Protein AF-A0A935MDI1-F1 (afdb_monomer_lite)

Secondary structure (DSSP, 8-state):
-------EE-TTT--EE-TT-SB-TTT--BSSS--------S---TTSHHHHHHHHHHHHHHT-SHHHHHHHHHHHHHHHHH-TT-HHHHHHHHHHHHHTT-HHHHHHHHHHHHHH-TT-HHHHHHHHHHHHHHHHHTS---

pLDDT: mean 82.69, std 17.21, range [39.62, 98.44]

Structure (mmCIF, N/CA/C/O backbone):
data_AF-A0A935MDI1-F1
#
_entry.id   AF-A0A935MDI1-F1
#
loop_
_atom_site.group_PDB
_atom_site.id
_atom_site.type_symbol
_atom_site.label_atom_id
_atom_site.label_alt_id
_atom_site.label_comp_id
_atom_site.label_asym_id
_atom_site.label_entity_id
_atom_site.label_seq_id
_atom_site.pdbx_PDB_ins_code
_atom_site.Cartn_x
_atom_site.Cartn_y
_atom_site.Cartn_z
_atom_site.occupancy
_atom_site.B_iso_or_equiv
_atom_site.auth_seq_id
_atom_site.auth_comp_id
_atom_site.auth_asym_id
_atom_site.auth_atom_id
_atom_site.pdbx_PDB_model_num
ATOM 1 N N . MET A 1 1 ? 19.554 -8.453 -48.935 1.00 39.97 1 MET A N 1
ATOM 2 C CA . MET A 1 1 ? 19.746 -9.197 -47.678 1.00 39.97 1 MET A CA 1
ATOM 3 C C . MET A 1 1 ? 19.355 -8.233 -46.569 1.00 39.97 1 MET A C 1
ATOM 5 O O . MET A 1 1 ? 20.182 -7.445 -46.137 1.00 39.97 1 MET A O 1
ATOM 9 N N . LEU A 1 2 ? 18.058 -8.138 -46.280 1.00 44.81 2 LEU A N 1
ATOM 10 C CA . LEU A 1 2 ? 17.507 -7.200 -45.300 1.00 44.81 2 LEU A CA 1
ATOM 11 C C . LEU A 1 2 ? 16.704 -8.025 -44.298 1.00 44.81 2 LEU A C 1
ATOM 13 O O . LEU A 1 2 ? 15.481 -7.995 -44.311 1.00 44.81 2 LEU A O 1
ATOM 17 N N . ASP A 1 3 ? 17.395 -8.780 -43.451 1.00 43.84 3 ASP A N 1
ATOM 18 C CA . ASP A 1 3 ? 16.748 -9.525 -42.367 1.00 43.84 3 ASP A CA 1
ATOM 19 C C . ASP A 1 3 ? 16.633 -8.604 -41.145 1.00 43.84 3 ASP A C 1
ATOM 21 O O . ASP A 1 3 ? 17.174 -8.853 -40.072 1.00 43.84 3 ASP A O 1
ATOM 25 N N . GLY A 1 4 ? 15.971 -7.465 -41.348 1.00 47.69 4 GLY A N 1
ATOM 26 C CA . GLY A 1 4 ? 15.576 -6.541 -40.294 1.00 47.69 4 GLY A CA 1
ATOM 27 C C . GLY A 1 4 ? 14.240 -6.975 -39.709 1.00 47.69 4 GLY A C 1
ATOM 28 O O . GLY A 1 4 ? 13.250 -6.273 -39.874 1.00 47.69 4 GLY A O 1
ATOM 29 N N . PHE A 1 5 ? 14.193 -8.152 -39.080 1.00 53.50 5 PHE A N 1
ATOM 30 C CA . PHE A 1 5 ? 13.033 -8.557 -38.289 1.00 53.50 5 PHE A CA 1
ATOM 31 C C . PHE A 1 5 ? 12.958 -7.641 -37.064 1.00 53.50 5 PHE A C 1
ATOM 33 O O . PHE A 1 5 ? 13.749 -7.779 -36.127 1.00 53.50 5 PHE A O 1
ATOM 40 N N . PHE A 1 6 ? 12.025 -6.693 -37.076 1.00 51.72 6 PHE A N 1
ATOM 41 C CA . PHE A 1 6 ? 11.620 -5.959 -35.885 1.00 51.72 6 PHE A CA 1
ATOM 42 C C . PHE A 1 6 ? 10.996 -6.970 -34.915 1.00 51.72 6 PHE A C 1
ATOM 44 O O . PHE A 1 6 ? 9.827 -7.317 -34.997 1.00 51.72 6 PHE A O 1
ATOM 51 N N . SER A 1 7 ? 11.815 -7.551 -34.040 1.00 61.03 7 SER A N 1
ATOM 52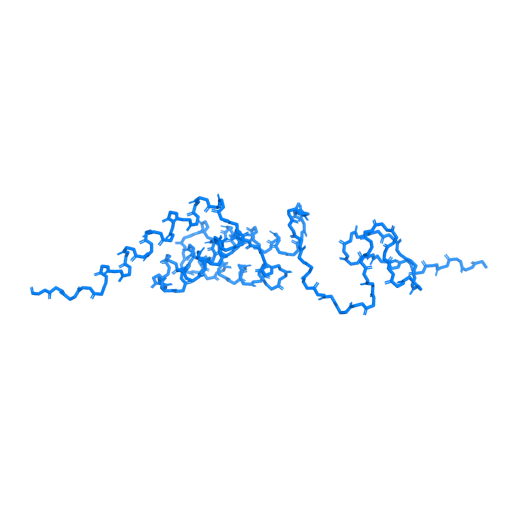 C CA . SER A 1 7 ? 11.315 -8.431 -32.988 1.00 61.03 7 SER A CA 1
ATOM 53 C C . SER A 1 7 ? 10.743 -7.552 -31.886 1.00 61.03 7 SER A C 1
ATOM 55 O O . SER A 1 7 ? 11.490 -6.947 -31.111 1.00 61.03 7 SER A O 1
ATOM 57 N N . LEU A 1 8 ? 9.415 -7.479 -31.831 1.00 71.25 8 LEU A N 1
ATOM 58 C CA . LEU A 1 8 ? 8.710 -6.994 -30.655 1.00 71.25 8 LEU A CA 1
ATOM 59 C C . LEU A 1 8 ? 9.018 -7.927 -29.475 1.00 71.25 8 LEU A C 1
ATOM 61 O O . LEU A 1 8 ? 9.397 -9.091 -29.645 1.00 71.25 8 LEU A O 1
ATOM 65 N N . ARG A 1 9 ? 8.901 -7.402 -28.257 1.00 80.06 9 ARG A N 1
ATOM 66 C CA . ARG A 1 9 ? 8.994 -8.207 -27.038 1.00 80.06 9 ARG A CA 1
ATOM 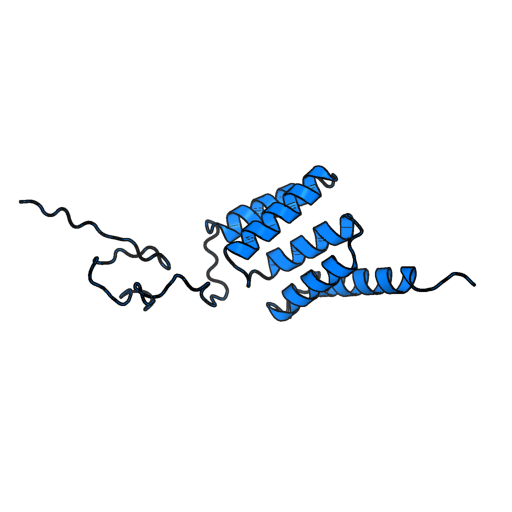67 C C . ARG A 1 9 ? 7.614 -8.341 -26.437 1.00 80.06 9 ARG A C 1
ATOM 69 O O . ARG A 1 9 ? 6.876 -7.362 -26.381 1.00 80.06 9 ARG A O 1
ATOM 76 N N . CYS A 1 10 ? 7.308 -9.541 -25.964 1.00 77.56 10 CYS A N 1
ATOM 77 C CA . CYS A 1 10 ? 6.107 -9.803 -25.199 1.00 77.56 10 CYS A CA 1
ATOM 78 C C . CYS A 1 10 ? 6.060 -8.835 -23.999 1.00 77.56 10 CYS A C 1
ATOM 80 O O . CYS A 1 10 ? 7.013 -8.831 -23.211 1.00 77.56 10 CYS A O 1
ATOM 82 N N . PRO A 1 11 ? 4.996 -8.023 -23.842 1.00 69.81 11 PRO A N 1
ATOM 83 C CA . PRO A 1 11 ? 4.890 -7.046 -22.752 1.00 69.81 11 PRO A CA 1
ATOM 84 C C . PRO A 1 11 ? 4.790 -7.716 -21.379 1.00 69.81 11 PRO A C 1
ATOM 86 O O . PRO A 1 11 ? 5.036 -7.087 -20.357 1.00 69.81 11 PRO A O 1
ATOM 89 N N . ASP A 1 12 ? 4.441 -8.998 -21.376 1.00 65.31 12 ASP A N 1
ATOM 90 C CA . ASP A 1 12 ? 4.332 -9.821 -20.193 1.00 65.31 12 ASP A CA 1
ATOM 91 C C . ASP A 1 12 ? 5.682 -10.446 -19.785 1.00 65.31 12 ASP A C 1
ATOM 93 O O . ASP A 1 12 ? 6.268 -10.086 -18.766 1.00 65.31 12 ASP A O 1
ATOM 97 N N . CYS A 1 13 ? 6.209 -11.376 -20.588 1.00 72.94 13 CYS A N 1
ATOM 98 C CA . CYS A 1 13 ? 7.372 -12.183 -20.201 1.00 72.94 13 CYS A CA 1
ATOM 99 C C . CYS A 1 13 ? 8.694 -11.749 -20.859 1.00 72.94 13 CYS A C 1
ATOM 101 O O . CYS A 1 13 ? 9.725 -12.377 -20.632 1.00 72.94 13 CYS A O 1
ATOM 103 N N . GLY A 1 14 ? 8.685 -10.713 -21.707 1.00 73.62 14 GLY A N 1
ATOM 104 C CA . GLY A 1 14 ? 9.880 -10.191 -22.387 1.00 73.62 14 GLY A CA 1
ATOM 105 C C . GLY A 1 14 ? 10.442 -11.067 -23.517 1.00 73.62 14 GLY A C 1
ATOM 106 O O . GLY A 1 14 ? 11.448 -10.688 -24.137 1.00 73.62 14 GLY A O 1
ATOM 107 N N . GLU A 1 15 ? 9.796 -12.206 -23.793 1.00 81.19 15 GLU A N 1
ATOM 108 C CA . GLU A 1 15 ? 10.143 -13.131 -24.876 1.00 81.19 15 GLU A CA 1
ATOM 109 C C . GLU A 1 15 ? 10.072 -12.426 -26.232 1.00 81.19 15 GLU A C 1
ATOM 111 O O . GLU A 1 15 ? 9.245 -11.535 -26.442 1.00 81.19 15 GLU A O 1
ATOM 116 N N . LYS A 1 16 ? 10.954 -12.804 -27.158 1.00 84.56 16 LYS A N 1
ATOM 117 C CA . LYS A 1 16 ? 10.927 -12.254 -28.512 1.00 84.56 16 LYS A CA 1
ATOM 118 C C . LYS A 1 16 ? 9.727 -12.823 -29.257 1.00 84.56 16 LYS A C 1
ATOM 120 O O . LYS A 1 16 ? 9.648 -14.028 -29.460 1.00 84.56 16 LYS A O 1
ATOM 125 N N . ILE A 1 17 ? 8.841 -11.943 -29.694 1.00 81.31 17 ILE A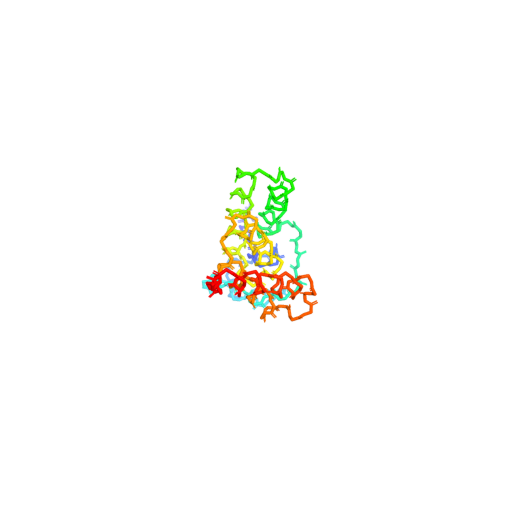 N 1
ATOM 126 C CA . ILE A 1 17 ? 7.649 -12.300 -30.462 1.00 81.31 17 ILE A CA 1
ATOM 127 C C . ILE A 1 17 ? 7.790 -11.803 -31.896 1.00 81.31 17 ILE A C 1
ATOM 129 O O . ILE A 1 17 ? 8.535 -10.855 -32.186 1.00 81.31 17 ILE A O 1
ATOM 133 N N . LYS A 1 18 ? 7.087 -12.474 -32.804 1.00 80.38 18 LYS A N 1
ATOM 134 C CA . LYS A 1 18 ? 6.915 -11.997 -34.179 1.00 80.38 18 LYS A CA 1
ATOM 135 C C . LYS A 1 18 ? 5.715 -11.053 -34.218 1.00 80.38 18 LYS A C 1
ATOM 137 O O . LYS A 1 18 ? 4.753 -11.269 -33.494 1.00 80.38 18 LYS A O 1
ATOM 142 N N . GLU A 1 19 ? 5.756 -10.032 -35.074 1.00 67.88 19 GLU A N 1
ATOM 143 C CA . GLU A 1 19 ? 4.701 -9.001 -35.166 1.00 67.88 19 GLU A CA 1
ATOM 144 C C . GLU A 1 19 ? 3.302 -9.557 -35.501 1.00 67.88 19 GLU A C 1
ATOM 146 O O . GLU A 1 19 ? 2.307 -8.869 -35.319 1.00 67.88 19 GLU A O 1
ATOM 151 N N . GLU A 1 20 ? 3.220 -10.801 -35.975 1.00 73.75 20 GLU A N 1
ATOM 152 C CA . GLU A 1 20 ? 1.995 -11.451 -36.455 1.00 73.75 20 GLU A CA 1
ATOM 153 C C . GLU A 1 20 ? 1.361 -12.402 -35.419 1.00 73.75 20 GLU A C 1
ATOM 155 O O . GLU A 1 20 ? 0.352 -13.052 -35.699 1.00 73.75 20 GLU A O 1
ATOM 160 N N . GLU A 1 21 ? 1.976 -12.564 -34.244 1.00 76.44 21 GLU A N 1
ATOM 161 C CA . GLU A 1 21 ? 1.502 -13.502 -33.228 1.00 76.44 21 GLU A CA 1
ATOM 162 C C . GLU A 1 21 ? 0.363 -12.888 -32.411 1.00 76.44 21 GLU A C 1
ATOM 164 O O . GLU A 1 21 ? 0.547 -11.899 -31.713 1.00 76.44 21 GLU A O 1
ATOM 169 N N . ARG A 1 22 ? -0.814 -13.523 -32.447 1.00 82.00 22 ARG A N 1
ATOM 170 C CA . ARG A 1 22 ? -1.942 -13.167 -31.570 1.00 82.00 22 ARG A CA 1
ATOM 171 C C . ARG A 1 22 ? -1.705 -13.576 -30.114 1.00 82.00 22 ARG A C 1
ATOM 173 O O . ARG A 1 22 ? -2.241 -12.959 -29.206 1.00 82.00 22 ARG A O 1
ATOM 180 N N . TYR A 1 23 ? -0.915 -14.625 -29.885 1.00 83.19 23 TYR A N 1
ATOM 181 C CA . TYR A 1 23 ? -0.592 -15.127 -28.549 1.00 83.19 23 TYR A CA 1
ATOM 182 C C . TYR A 1 23 ? 0.915 -15.318 -28.401 1.00 83.19 23 TYR A C 1
ATOM 184 O O . TYR A 1 23 ? 1.553 -15.854 -29.307 1.00 83.19 23 TYR A O 1
ATOM 192 N N . CYS A 1 24 ? 1.480 -14.954 -27.247 1.00 80.81 24 CYS A N 1
ATOM 193 C CA . CYS A 1 24 ? 2.884 -15.243 -26.955 1.00 80.81 24 CYS A CA 1
ATOM 194 C C . CYS A 1 24 ? 3.105 -16.768 -26.857 1.00 80.81 24 CYS A C 1
ATOM 196 O O . CYS A 1 24 ? 2.467 -17.413 -26.023 1.00 80.81 24 CYS A O 1
ATOM 198 N N . PRO A 1 25 ? 4.044 -17.365 -27.611 1.00 79.06 25 PRO A N 1
ATOM 199 C CA . PRO A 1 25 ? 4.262 -18.814 -27.610 1.00 79.06 25 PRO A CA 1
ATOM 200 C C . PRO A 1 25 ? 4.862 -19.348 -26.300 1.00 79.06 25 PRO A C 1
ATOM 202 O O . PRO A 1 25 ? 4.822 -20.552 -26.056 1.00 79.06 25 PRO A O 1
ATOM 205 N N . HIS A 1 26 ? 5.423 -18.472 -25.462 1.00 82.94 26 HIS A N 1
ATOM 206 C CA . HIS A 1 26 ? 6.009 -18.846 -24.176 1.00 82.94 26 HIS A CA 1
ATOM 207 C C . HIS A 1 26 ? 4.990 -18.812 -23.029 1.00 82.94 26 HIS A C 1
ATOM 209 O O . HIS A 1 26 ? 4.886 -19.776 -22.276 1.00 82.94 26 HIS A O 1
ATOM 215 N N . CYS A 1 27 ? 4.243 -17.710 -22.877 1.00 73.12 27 CYS A N 1
ATOM 216 C CA . CYS A 1 27 ? 3.321 -17.519 -21.748 1.00 73.12 27 CYS A CA 1
ATOM 217 C C . CYS A 1 27 ? 1.829 -17.577 -22.114 1.00 73.12 27 CYS A C 1
ATOM 219 O O . CYS A 1 27 ? 0.994 -17.623 -21.217 1.00 73.12 27 CYS A O 1
ATOM 221 N N . GLY A 1 28 ? 1.478 -17.574 -23.402 1.00 79.81 28 GLY A N 1
ATOM 222 C CA . GLY A 1 28 ? 0.095 -17.668 -23.875 1.00 79.81 28 GLY A CA 1
ATOM 223 C C . GLY A 1 28 ? -0.736 -16.386 -23.766 1.00 79.81 28 GLY A C 1
ATOM 224 O O . GLY A 1 28 ? -1.933 -16.445 -24.038 1.00 79.81 28 GLY A O 1
ATOM 225 N N . ILE A 1 29 ? -0.150 -15.241 -23.383 1.00 70.19 29 ILE A N 1
ATOM 226 C CA . ILE A 1 29 ? -0.889 -13.969 -23.312 1.00 70.19 29 ILE A CA 1
ATOM 227 C C . ILE A 1 29 ? -1.369 -13.535 -24.701 1.00 70.19 29 ILE A C 1
ATOM 229 O O . ILE A 1 29 ? -0.618 -13.661 -25.669 1.00 70.19 29 ILE A O 1
ATOM 233 N N . ASP A 1 30 ? -2.601 -13.026 -24.787 1.00 81.75 30 ASP A N 1
ATOM 234 C CA . ASP A 1 30 ? -3.141 -12.394 -25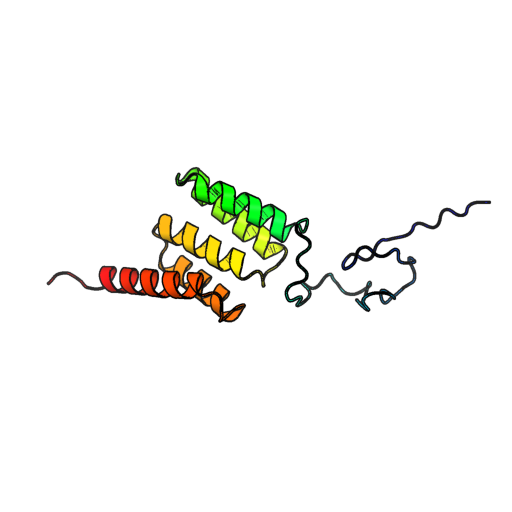.996 1.00 81.75 30 ASP A CA 1
ATOM 235 C C . ASP A 1 30 ? -2.445 -11.039 -26.207 1.00 81.75 30 ASP A C 1
ATOM 237 O O . ASP A 1 30 ? -2.489 -10.170 -25.335 1.00 81.75 30 ASP A O 1
ATOM 241 N N . LEU A 1 31 ? -1.749 -10.892 -27.332 1.00 77.19 31 LEU A N 1
ATOM 242 C CA . LEU A 1 31 ? -0.924 -9.731 -27.675 1.00 77.19 31 LEU A CA 1
ATOM 243 C C . LEU A 1 31 ? -1.752 -8.579 -28.264 1.00 77.19 31 LEU A C 1
ATOM 245 O O . LEU A 1 31 ? -1.290 -7.438 -28.254 1.00 77.19 31 LEU A O 1
ATOM 249 N N . ASP A 1 32 ? -2.974 -8.872 -28.721 1.00 77.19 32 ASP A N 1
ATOM 250 C CA . ASP A 1 32 ? -3.927 -7.898 -29.263 1.00 77.19 32 ASP A CA 1
ATOM 251 C C . ASP A 1 32 ? -4.933 -7.414 -28.205 1.00 77.19 32 ASP A C 1
ATOM 253 O O . ASP A 1 32 ? -5.670 -6.445 -28.422 1.00 77.19 32 ASP A O 1
ATOM 257 N N . ALA A 1 33 ? -4.993 -8.084 -27.050 1.00 63.84 33 ALA A N 1
ATOM 258 C CA . ALA A 1 33 ? -5.805 -7.627 -25.937 1.00 63.84 33 ALA A CA 1
ATOM 259 C C . ALA A 1 33 ? -5.262 -6.284 -25.410 1.00 63.84 33 ALA A C 1
ATOM 261 O O . ALA A 1 33 ? -4.045 -6.116 -25.281 1.00 63.84 33 ALA A O 1
ATOM 262 N N . PRO A 1 34 ? -6.134 -5.316 -25.049 1.00 54.47 34 PRO A N 1
ATOM 263 C CA . PRO A 1 34 ? -5.687 -4.180 -24.251 1.00 54.47 34 PRO A CA 1
ATOM 264 C C . PRO A 1 34 ? -4.970 -4.742 -23.027 1.00 54.47 34 PRO A C 1
ATOM 266 O O . PRO A 1 34 ? -5.446 -5.731 -22.469 1.00 54.47 34 PRO A O 1
ATOM 269 N N . ILE A 1 35 ? -3.835 -4.146 -22.647 1.00 52.53 35 ILE A N 1
ATOM 270 C CA . ILE A 1 35 ? -3.048 -4.562 -21.482 1.00 52.53 35 ILE A CA 1
ATOM 271 C C . ILE A 1 35 ? -3.968 -4.487 -20.259 1.00 52.53 35 ILE A C 1
ATOM 273 O O . ILE A 1 35 ? -4.109 -3.446 -19.621 1.00 52.53 35 ILE A O 1
ATOM 277 N N . ALA A 1 36 ? -4.668 -5.580 -19.980 1.00 43.81 36 ALA A N 1
ATOM 278 C CA . ALA A 1 36 ? -5.421 -5.750 -18.766 1.00 43.81 36 ALA A CA 1
ATOM 279 C C . ALA A 1 36 ? -4.375 -5.915 -17.662 1.00 43.81 36 ALA A C 1
ATOM 281 O O . ALA A 1 36 ? -3.369 -6.595 -17.895 1.00 43.81 36 ALA A O 1
ATOM 28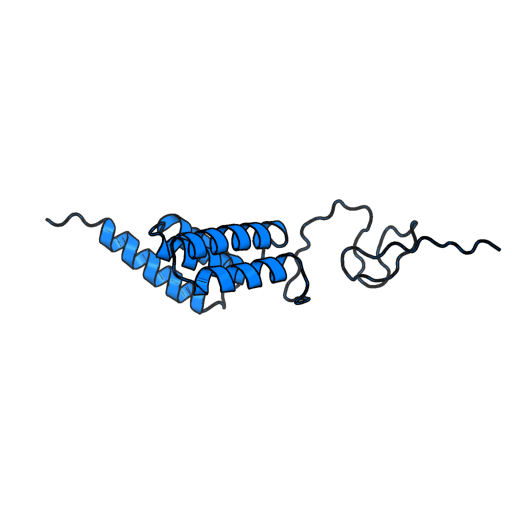2 N N . PRO A 1 37 ? -4.571 -5.314 -16.480 1.00 43.75 37 PRO A N 1
ATOM 283 C CA . PRO A 1 37 ? -3.745 -5.635 -15.329 1.00 43.75 37 PRO A CA 1
ATOM 284 C C . PRO A 1 37 ? -3.949 -7.127 -15.054 1.00 43.75 37 PRO A C 1
ATOM 286 O O . PRO A 1 37 ? -4.988 -7.550 -14.553 1.00 43.75 37 PRO A O 1
ATOM 289 N N . THR A 1 38 ? -3.016 -7.947 -15.533 1.00 44.09 38 THR A N 1
ATOM 290 C CA . THR A 1 38 ? -3.133 -9.399 -15.468 1.00 44.09 38 THR A CA 1
ATOM 291 C C . THR A 1 38 ? -3.170 -9.807 -14.008 1.00 44.09 38 THR A C 1
ATOM 293 O O . THR A 1 38 ? -2.299 -9.388 -13.247 1.00 44.09 38 THR A O 1
ATOM 296 N N . GLU A 1 39 ? -4.147 -10.634 -13.641 1.00 40.88 39 GLU A N 1
ATOM 297 C CA . GLU A 1 39 ? -4.215 -11.333 -12.360 1.00 40.88 39 GLU A CA 1
ATOM 298 C C . GLU A 1 39 ? -2.994 -12.243 -12.192 1.00 40.88 39 GLU A C 1
ATOM 300 O O . GLU A 1 39 ? -3.023 -13.436 -12.496 1.00 40.88 39 GLU A O 1
ATOM 305 N N . ARG A 1 40 ? -1.877 -11.668 -11.753 1.00 46.84 40 ARG A N 1
ATOM 306 C CA . ARG A 1 40 ? -0.644 -12.400 -11.513 1.00 46.84 40 ARG A CA 1
ATOM 307 C C . ARG A 1 40 ? -0.317 -12.355 -10.031 1.00 46.84 40 ARG A C 1
ATOM 309 O O . ARG A 1 40 ? 0.134 -11.344 -9.509 1.00 46.84 40 ARG A O 1
ATOM 316 N N . GLY A 1 41 ? -0.540 -13.496 -9.378 1.00 39.97 41 GLY A N 1
ATOM 317 C CA . GLY A 1 41 ? 0.161 -13.861 -8.147 1.00 39.97 41 GLY A CA 1
ATOM 318 C C . GLY A 1 41 ? 1.685 -13.907 -8.360 1.00 39.97 41 GLY A C 1
ATOM 319 O O . GLY A 1 41 ? 2.148 -13.659 -9.474 1.00 39.97 41 GLY A O 1
ATOM 320 N N . PRO A 1 42 ? 2.462 -14.227 -7.309 1.00 39.62 42 PRO A N 1
ATOM 321 C CA . PRO A 1 42 ? 3.837 -13.775 -7.069 1.00 39.62 42 PRO A CA 1
ATOM 322 C C . PRO A 1 42 ? 4.787 -14.184 -8.202 1.00 39.62 42 PRO A C 1
ATOM 324 O O . PRO A 1 42 ? 5.386 -15.257 -8.214 1.00 39.62 42 PRO A O 1
ATOM 327 N N . GLY A 1 43 ? 4.841 -13.321 -9.210 1.00 44.16 43 GLY A N 1
ATOM 328 C CA . GLY A 1 43 ? 5.743 -13.335 -10.354 1.00 44.16 43 GLY A CA 1
ATOM 329 C C . GLY A 1 43 ? 6.522 -12.031 -10.341 1.00 44.16 43 GLY A C 1
ATOM 330 O O . GLY A 1 43 ? 6.543 -11.266 -11.301 1.00 44.16 43 GLY A O 1
ATOM 331 N N . ASP A 1 44 ? 7.073 -11.735 -9.180 1.00 53.88 44 ASP A N 1
ATOM 332 C CA . ASP A 1 44 ? 7.772 -10.528 -8.837 1.00 53.88 44 ASP A CA 1
ATOM 333 C C . ASP A 1 44 ? 9.141 -10.470 -9.500 1.00 53.88 44 ASP A C 1
ATOM 335 O O . ASP A 1 44 ? 10.176 -10.786 -8.912 1.00 53.88 44 ASP A O 1
ATOM 339 N N . ASN A 1 45 ? 9.170 -9.958 -10.729 1.00 58.91 45 ASN A N 1
ATOM 340 C CA . ASN A 1 45 ? 10.396 -9.324 -11.165 1.00 58.91 45 ASN A CA 1
ATOM 341 C C . ASN A 1 45 ? 10.599 -8.071 -10.282 1.00 58.91 45 ASN A C 1
ATOM 343 O O . ASN A 1 45 ? 9.777 -7.154 -10.206 1.00 58.91 45 ASN A O 1
ATOM 347 N N . GLU A 1 46 ? 11.700 -8.058 -9.533 1.00 59.00 46 GLU A N 1
ATOM 348 C CA . GLU A 1 46 ? 12.099 -6.959 -8.640 1.00 59.00 46 GLU A CA 1
ATOM 349 C C . GLU A 1 46 ? 12.294 -5.611 -9.355 1.00 59.00 46 GLU A C 1
ATOM 351 O O . GLU A 1 46 ? 12.458 -4.574 -8.705 1.00 59.00 46 GLU A O 1
ATOM 356 N N . ASN A 1 47 ? 12.288 -5.666 -10.688 1.00 66.38 47 ASN A N 1
ATOM 357 C CA . ASN A 1 47 ? 12.474 -4.566 -11.615 1.00 66.38 47 ASN A CA 1
ATOM 358 C C . ASN A 1 47 ? 11.157 -4.044 -12.203 1.00 66.38 47 ASN A C 1
ATOM 360 O O . ASN A 1 47 ? 11.209 -3.132 -13.027 1.00 66.38 47 ASN A O 1
ATOM 364 N N . SER A 1 48 ? 10.000 -4.579 -11.805 1.00 78.31 48 SER A N 1
ATOM 365 C CA . SER A 1 48 ? 8.700 -4.099 -12.286 1.00 78.31 48 SER A CA 1
ATOM 366 C C . SER A 1 48 ? 8.493 -2.650 -11.855 1.00 78.31 48 SER A C 1
ATOM 368 O O . SER A 1 48 ? 8.931 -2.276 -10.762 1.00 78.31 48 SER A O 1
ATOM 370 N N . PRO A 1 49 ? 7.793 -1.826 -12.655 1.00 83.50 49 PRO A N 1
ATOM 371 C CA . PRO A 1 49 ? 7.454 -0.465 -12.250 1.00 83.50 49 PRO A CA 1
ATOM 372 C C . PRO A 1 49 ? 6.757 -0.423 -10.882 1.00 83.50 49 PRO A C 1
ATOM 374 O O . PRO A 1 49 ? 7.120 0.392 -10.037 1.00 83.50 49 PRO A O 1
ATOM 377 N N . ALA A 1 50 ? 5.852 -1.375 -10.616 1.00 84.75 50 ALA A N 1
ATOM 378 C CA . ALA A 1 50 ? 5.199 -1.529 -9.318 1.00 84.75 50 ALA A CA 1
ATOM 379 C C . ALA A 1 50 ? 6.209 -1.713 -8.171 1.00 84.75 50 ALA A C 1
ATOM 381 O O . ALA A 1 50 ? 6.154 -0.984 -7.181 1.00 84.75 50 ALA A O 1
ATOM 382 N N . ARG A 1 51 ? 7.190 -2.619 -8.310 1.00 87.44 51 ARG A N 1
ATOM 383 C CA . ARG A 1 51 ? 8.225 -2.827 -7.283 1.00 87.44 51 ARG A CA 1
ATOM 384 C C . ARG A 1 51 ? 9.226 -1.686 -7.170 1.00 87.44 51 ARG A C 1
ATOM 386 O O . ARG A 1 51 ? 9.705 -1.429 -6.070 1.00 87.44 51 ARG A O 1
ATOM 393 N N . GLN A 1 52 ? 9.547 -0.994 -8.260 1.00 89.19 52 GLN A N 1
ATOM 394 C CA . GLN A 1 52 ? 10.411 0.190 -8.210 1.00 89.19 52 GLN A CA 1
ATOM 395 C C . GLN A 1 52 ? 9.750 1.317 -7.413 1.00 89.19 52 GLN A C 1
ATOM 397 O O . GLN A 1 52 ? 10.378 1.883 -6.517 1.00 89.19 52 GLN A O 1
ATOM 402 N N . HIS A 1 53 ? 8.474 1.590 -7.688 1.00 93.38 53 HIS A N 1
ATOM 403 C CA . HIS A 1 53 ? 7.697 2.549 -6.914 1.00 93.38 53 HIS A CA 1
ATOM 404 C C . HIS A 1 53 ? 7.517 2.085 -5.470 1.00 93.38 53 HIS A C 1
ATOM 406 O O . HIS A 1 53 ? 7.755 2.868 -4.563 1.00 93.38 53 HIS A O 1
ATOM 412 N N . PHE A 1 54 ? 7.231 0.808 -5.217 1.00 94.81 54 PHE A N 1
ATOM 413 C CA . PHE A 1 54 ? 7.137 0.301 -3.848 1.00 94.81 54 PHE A CA 1
ATOM 414 C C . PHE A 1 54 ? 8.449 0.461 -3.059 1.00 94.81 54 PHE A C 1
ATOM 416 O O . PHE A 1 54 ? 8.429 0.951 -1.935 1.00 94.81 54 PHE A O 1
ATOM 423 N N . LYS A 1 55 ? 9.611 0.170 -3.663 1.00 94.19 55 LYS A N 1
ATOM 424 C CA . LYS A 1 55 ? 10.927 0.441 -3.049 1.00 94.19 55 LYS A CA 1
ATOM 425 C C . LYS A 1 55 ? 11.118 1.932 -2.740 1.00 94.19 55 LYS A C 1
ATOM 427 O O . LYS A 1 55 ? 11.640 2.288 -1.685 1.00 94.19 55 LYS A O 1
ATOM 432 N N . ALA A 1 56 ? 10.697 2.816 -3.647 1.00 94.75 56 ALA A N 1
ATOM 433 C CA . ALA A 1 56 ? 10.731 4.258 -3.411 1.00 94.75 56 ALA A CA 1
ATOM 434 C C . ALA A 1 56 ? 9.767 4.681 -2.289 1.00 94.75 56 ALA A C 1
ATOM 436 O O . ALA A 1 56 ? 10.118 5.545 -1.488 1.00 94.75 56 ALA A O 1
ATOM 437 N N . ALA A 1 57 ? 8.599 4.041 -2.191 1.00 96.31 57 ALA A N 1
ATOM 438 C CA . ALA A 1 57 ? 7.635 4.278 -1.127 1.00 96.31 57 ALA A CA 1
ATOM 439 C C . ALA A 1 57 ? 8.195 3.887 0.243 1.00 96.31 57 ALA A C 1
ATOM 441 O O . ALA A 1 57 ? 8.109 4.681 1.175 1.00 96.31 57 ALA A O 1
ATOM 442 N N . GLN A 1 58 ? 8.829 2.714 0.350 1.00 96.06 58 GLN A N 1
ATOM 443 C CA . GLN A 1 58 ? 9.481 2.255 1.582 1.00 96.06 58 GLN A CA 1
ATOM 444 C C . GLN A 1 58 ? 10.537 3.258 2.049 1.00 96.06 58 GLN A C 1
ATOM 446 O O . GLN A 1 58 ? 10.534 3.679 3.201 1.00 96.06 58 GLN A O 1
ATOM 451 N N . LYS A 1 59 ? 11.376 3.731 1.122 1.00 95.25 59 LYS A N 1
ATOM 452 C CA . LYS A 1 59 ? 12.375 4.759 1.420 1.00 95.25 59 LYS A CA 1
ATOM 453 C C . LYS A 1 59 ? 11.747 6.086 1.859 1.00 95.25 59 LYS A C 1
ATOM 455 O O . LYS A 1 59 ? 12.295 6.754 2.726 1.00 95.25 59 LYS A O 1
ATOM 460 N N . GLY A 1 60 ? 10.631 6.489 1.249 1.00 93.62 60 GLY A N 1
ATOM 461 C CA . GLY A 1 60 ? 9.881 7.676 1.671 1.00 93.62 60 GLY A CA 1
ATOM 462 C C . GLY A 1 60 ? 9.364 7.536 3.104 1.00 93.62 60 GLY A C 1
ATOM 463 O O . GLY A 1 60 ? 9.526 8.449 3.912 1.00 93.62 60 GLY A O 1
ATOM 464 N N . TYR A 1 61 ? 8.823 6.361 3.429 1.00 94.88 61 TYR A N 1
ATOM 465 C CA . TYR A 1 61 ? 8.278 6.041 4.745 1.00 94.88 61 TYR A CA 1
ATOM 466 C C . TYR A 1 61 ? 9.355 6.054 5.843 1.00 94.88 61 TYR A C 1
ATOM 468 O O . TYR A 1 61 ? 9.149 6.650 6.894 1.00 94.88 61 TYR A O 1
ATOM 476 N N . GLU A 1 62 ? 10.550 5.517 5.570 1.00 93.38 62 GLU A N 1
ATOM 477 C CA . GLU A 1 62 ? 11.694 5.529 6.504 1.00 93.38 62 GLU A CA 1
ATOM 478 C C . GLU A 1 62 ? 12.129 6.934 6.962 1.00 93.38 62 GLU A C 1
ATOM 480 O O . GLU A 1 62 ? 12.777 7.071 7.999 1.00 93.38 62 GLU A O 1
ATOM 485 N N . ILE A 1 63 ? 11.815 7.985 6.200 1.00 88.38 63 ILE A N 1
ATOM 486 C CA . ILE A 1 63 ? 12.216 9.361 6.525 1.00 88.38 63 ILE A CA 1
ATOM 487 C C . ILE A 1 63 ? 11.343 9.946 7.655 1.00 88.38 63 ILE A C 1
ATOM 489 O O . ILE A 1 63 ? 11.765 10.920 8.277 1.00 88.38 63 ILE A O 1
ATOM 493 N N . THR A 1 64 ? 10.150 9.386 7.914 1.00 84.31 64 THR A N 1
ATOM 494 C CA . THR A 1 64 ? 9.207 9.773 8.995 1.00 84.31 64 THR A CA 1
ATOM 495 C C . THR A 1 64 ? 8.967 11.288 9.121 1.00 84.31 64 THR A C 1
ATOM 497 O O . THR A 1 64 ? 8.788 11.831 10.211 1.00 84.31 64 THR A O 1
ATOM 500 N N . THR A 1 65 ? 9.029 12.017 8.004 1.00 93.88 65 THR A N 1
ATOM 501 C CA . THR A 1 65 ? 8.643 13.436 7.923 1.00 93.88 65 THR A CA 1
ATOM 502 C C . THR A 1 65 ? 7.362 13.548 7.117 1.00 93.88 65 THR A C 1
ATOM 504 O O . THR A 1 65 ? 7.099 12.694 6.276 1.00 93.88 65 THR A O 1
ATOM 507 N N . GLU A 1 66 ? 6.602 14.632 7.281 1.00 91.25 66 GLU A N 1
ATOM 508 C CA . GLU A 1 66 ? 5.391 14.870 6.478 1.00 91.25 66 GLU A CA 1
ATOM 509 C C . GLU A 1 66 ? 5.670 14.770 4.965 1.00 91.25 66 GLU A C 1
ATOM 511 O O . GLU A 1 66 ? 4.902 14.164 4.217 1.00 91.25 66 GLU A O 1
ATOM 516 N N . ALA A 1 67 ? 6.814 15.298 4.514 1.00 93.88 67 ALA A N 1
ATOM 517 C CA . ALA A 1 67 ? 7.257 15.172 3.129 1.00 93.88 67 ALA A CA 1
ATOM 518 C C . ALA A 1 67 ? 7.565 13.713 2.746 1.00 93.88 67 ALA A C 1
ATOM 520 O O . ALA A 1 67 ? 7.124 13.260 1.694 1.00 93.88 67 ALA A O 1
ATOM 521 N N . GLY A 1 68 ? 8.261 12.966 3.610 1.00 95.00 68 GLY A N 1
ATOM 522 C CA . GLY A 1 68 ? 8.577 11.551 3.387 1.00 95.00 68 GLY A CA 1
ATOM 523 C C . GLY A 1 68 ? 7.335 10.662 3.321 1.00 95.00 68 GLY A C 1
ATOM 524 O O . GLY A 1 68 ? 7.197 9.859 2.401 1.00 95.00 68 GLY A O 1
ATOM 525 N N . LEU A 1 69 ? 6.379 10.868 4.228 1.00 95.81 69 LEU A N 1
ATOM 526 C CA . LEU A 1 69 ? 5.094 10.171 4.222 1.00 95.81 69 LEU A CA 1
ATOM 527 C C . LEU A 1 69 ? 4.284 10.508 2.964 1.00 95.81 69 LEU A C 1
ATOM 529 O O . LEU A 1 69 ? 3.670 9.631 2.357 1.00 95.81 69 LEU A O 1
ATOM 533 N N . ARG A 1 70 ? 4.307 11.771 2.518 1.00 96.12 70 ARG A N 1
ATOM 534 C CA . ARG A 1 70 ? 3.644 12.179 1.273 1.00 96.12 70 ARG A CA 1
ATOM 535 C C . ARG A 1 70 ? 4.278 11.513 0.056 1.00 96.12 70 ARG A C 1
ATOM 537 O O . ARG A 1 70 ? 3.552 11.020 -0.807 1.00 96.12 70 ARG A O 1
ATOM 544 N N . ASP A 1 71 ? 5.604 11.458 0.007 1.00 95.38 71 ASP A N 1
ATOM 545 C CA . ASP A 1 71 ? 6.342 10.744 -1.034 1.00 95.38 71 ASP A CA 1
ATOM 546 C C . ASP A 1 71 ? 6.041 9.238 -0.999 1.00 95.38 71 ASP A C 1
ATOM 548 O O . ASP A 1 71 ? 5.885 8.620 -2.058 1.00 95.38 71 ASP A O 1
ATOM 552 N N . ALA A 1 72 ? 5.894 8.650 0.194 1.00 97.50 72 ALA A N 1
ATOM 553 C CA . ALA A 1 72 ? 5.500 7.257 0.369 1.00 97.50 72 ALA A CA 1
ATOM 554 C C . ALA A 1 72 ? 4.114 6.983 -0.225 1.00 97.50 72 ALA A C 1
ATOM 556 O O . ALA A 1 72 ? 3.967 6.050 -1.015 1.00 97.50 72 ALA A O 1
ATOM 557 N N . LEU A 1 73 ? 3.120 7.828 0.072 1.00 97.56 73 LEU A N 1
ATOM 558 C CA . LEU A 1 73 ? 1.771 7.700 -0.488 1.00 97.56 73 LEU A CA 1
ATOM 559 C C . LEU A 1 73 ? 1.756 7.813 -2.009 1.00 97.56 73 LEU A C 1
ATOM 561 O O . LEU A 1 73 ? 1.168 6.962 -2.671 1.00 97.56 73 LEU A O 1
ATOM 565 N N . ILE A 1 74 ? 2.444 8.815 -2.566 1.00 97.06 74 ILE A N 1
ATOM 566 C CA . ILE A 1 74 ? 2.534 9.003 -4.020 1.00 97.06 74 ILE A CA 1
ATOM 567 C C . ILE A 1 74 ? 3.110 7.749 -4.681 1.00 97.06 74 ILE A C 1
ATOM 569 O O . ILE A 1 74 ? 2.590 7.279 -5.691 1.00 97.06 74 ILE A O 1
ATOM 573 N N . ASN A 1 75 ? 4.174 7.184 -4.112 1.00 96.19 75 ASN A N 1
ATOM 574 C CA . ASN A 1 75 ? 4.798 5.995 -4.672 1.00 96.19 75 ASN A CA 1
ATOM 575 C C . ASN A 1 75 ? 3.972 4.720 -4.446 1.00 96.19 75 ASN A C 1
ATOM 577 O O . ASN A 1 75 ? 3.972 3.856 -5.319 1.00 96.19 75 ASN A O 1
ATOM 581 N N . CYS A 1 76 ? 3.217 4.605 -3.352 1.00 96.44 76 CYS A N 1
ATOM 582 C CA . CYS A 1 76 ? 2.246 3.521 -3.198 1.00 96.44 76 CYS A CA 1
ATOM 583 C C . CYS A 1 76 ? 1.147 3.615 -4.262 1.00 96.44 76 CYS A C 1
ATOM 585 O O . CYS A 1 76 ? 0.868 2.628 -4.935 1.00 96.44 76 CYS A O 1
ATOM 587 N N . ASP A 1 77 ? 0.571 4.800 -4.474 1.00 95.00 77 ASP A N 1
ATOM 588 C CA . ASP A 1 77 ? -0.465 5.014 -5.489 1.00 95.00 77 ASP A CA 1
ATOM 589 C C . ASP A 1 77 ? 0.062 4.711 -6.901 1.00 95.00 77 ASP A C 1
ATOM 591 O O . ASP A 1 77 ? -0.637 4.094 -7.703 1.00 95.00 77 ASP A O 1
ATOM 595 N N . LEU A 1 78 ? 1.308 5.088 -7.209 1.00 90.81 78 LEU A N 1
ATOM 596 C CA . LEU A 1 78 ? 1.956 4.724 -8.472 1.00 90.81 78 LEU A CA 1
ATOM 597 C C . LEU A 1 78 ? 2.179 3.213 -8.581 1.00 90.81 78 LEU A C 1
ATOM 599 O O . LEU A 1 78 ? 1.889 2.639 -9.628 1.00 90.81 78 LEU A O 1
ATOM 603 N N . ALA A 1 79 ? 2.642 2.549 -7.519 1.00 89.81 79 ALA A N 1
ATOM 604 C CA . ALA A 1 79 ? 2.801 1.098 -7.518 1.00 89.81 79 ALA A CA 1
ATOM 605 C C . ALA A 1 79 ? 1.468 0.389 -7.805 1.00 89.81 79 ALA A C 1
ATOM 607 O O . ALA A 1 79 ? 1.421 -0.516 -8.636 1.00 89.81 79 ALA A O 1
ATOM 608 N N . LEU A 1 80 ? 0.383 0.871 -7.195 1.00 89.25 80 LEU A N 1
ATOM 609 C CA . LEU A 1 80 ? -0.974 0.353 -7.358 1.00 89.25 80 LEU A CA 1
ATOM 610 C C . LEU A 1 80 ? -1.606 0.676 -8.720 1.00 89.25 80 LEU A C 1
ATOM 612 O O . LEU A 1 80 ? -2.498 -0.044 -9.160 1.00 89.25 80 LEU A O 1
ATOM 616 N N . GLN A 1 81 ? -1.151 1.721 -9.418 1.00 86.56 81 GLN A N 1
ATOM 617 C CA . GLN A 1 81 ? -1.544 1.963 -10.813 1.00 86.56 81 GLN A CA 1
ATOM 618 C C . GLN A 1 81 ? -0.985 0.893 -11.757 1.00 86.56 81 GLN A C 1
ATOM 620 O O . GLN A 1 81 ? -1.658 0.518 -12.715 1.00 86.56 81 GLN A O 1
ATOM 625 N N . TYR A 1 82 ? 0.230 0.404 -11.492 1.00 83.31 82 TYR A N 1
ATOM 626 C CA . TYR A 1 82 ? 0.846 -0.667 -12.278 1.00 83.31 82 TYR A CA 1
ATOM 627 C C . TYR A 1 82 ? 0.368 -2.057 -11.855 1.00 83.31 82 TYR A C 1
ATOM 629 O O . TYR A 1 82 ? 0.166 -2.913 -12.714 1.00 83.31 82 TYR A O 1
ATOM 637 N N . ASP A 1 83 ? 0.188 -2.278 -10.553 1.00 81.12 83 ASP A N 1
ATOM 638 C CA . ASP A 1 83 ? -0.345 -3.517 -9.996 1.00 81.12 83 ASP A CA 1
ATOM 639 C C . ASP A 1 83 ? -1.386 -3.224 -8.897 1.00 81.12 83 ASP A C 1
ATOM 641 O O . ASP A 1 83 ? -1.042 -3.085 -7.719 1.00 81.12 83 ASP A O 1
ATOM 645 N N . PRO A 1 84 ? -2.681 -3.167 -9.257 1.00 85.38 84 PRO A N 1
ATOM 646 C CA . PRO A 1 84 ? -3.763 -2.929 -8.301 1.00 85.38 84 PRO A CA 1
ATOM 647 C C . PRO A 1 84 ? -3.902 -4.010 -7.219 1.00 85.38 84 PRO A C 1
ATOM 649 O O . PRO A 1 84 ? -4.556 -3.772 -6.196 1.00 85.38 84 PRO A O 1
ATOM 652 N N . ASN A 1 85 ? -3.315 -5.190 -7.442 1.00 88.19 85 ASN A N 1
ATOM 653 C CA . ASN A 1 85 ? -3.386 -6.349 -6.558 1.00 88.19 85 ASN A CA 1
ATOM 654 C C . ASN A 1 85 ? -2.135 -6.493 -5.676 1.00 88.19 85 ASN A C 1
ATOM 656 O O . ASN A 1 85 ? -1.997 -7.491 -4.965 1.00 88.19 85 ASN A O 1
ATOM 660 N N . PHE A 1 86 ? -1.251 -5.491 -5.660 1.00 87.19 86 PHE A N 1
ATOM 661 C CA . PHE A 1 86 ? -0.052 -5.506 -4.836 1.00 87.19 86 PHE A CA 1
ATOM 662 C C . PHE A 1 86 ? -0.395 -5.290 -3.351 1.00 87.19 86 PHE A C 1
ATOM 664 O O . PHE A 1 86 ? -0.477 -4.163 -2.859 1.00 87.19 86 PHE A O 1
ATOM 671 N N . ALA A 1 87 ? -0.602 -6.393 -2.628 1.00 92.62 87 ALA A N 1
ATOM 672 C CA . ALA A 1 87 ? -1.023 -6.384 -1.226 1.00 92.62 87 ALA A CA 1
ATOM 673 C C . ALA A 1 87 ? -0.088 -5.561 -0.318 1.00 92.62 87 ALA A C 1
ATOM 675 O O . ALA A 1 87 ? -0.570 -4.748 0.471 1.00 92.62 87 ALA A O 1
ATOM 676 N N . ASP A 1 88 ? 1.232 -5.699 -0.474 1.00 94.31 88 ASP A N 1
ATOM 677 C CA . ASP A 1 88 ? 2.206 -4.965 0.347 1.00 94.31 88 ASP A CA 1
ATOM 678 C C . ASP A 1 88 ? 2.138 -3.448 0.114 1.00 94.31 88 ASP A C 1
ATOM 680 O O . ASP A 1 88 ? 2.294 -2.670 1.054 1.00 94.31 88 ASP A O 1
ATOM 684 N N . ALA A 1 89 ? 1.842 -3.009 -1.116 1.00 95.69 89 ALA A N 1
ATOM 685 C CA . ALA A 1 89 ? 1.660 -1.592 -1.427 1.00 95.69 89 ALA A CA 1
ATOM 686 C C . ALA A 1 89 ? 0.389 -1.023 -0.778 1.00 95.69 89 ALA A C 1
ATOM 688 O O . ALA A 1 89 ? 0.416 0.102 -0.284 1.00 95.69 89 ALA A O 1
ATOM 689 N N . HIS A 1 90 ? -0.701 -1.799 -0.707 1.00 97.69 90 HIS A N 1
ATOM 690 C CA . HIS A 1 90 ? -1.886 -1.411 0.072 1.00 97.69 90 HIS A CA 1
ATOM 691 C C . HIS A 1 90 ? -1.574 -1.315 1.569 1.00 97.69 90 HIS A C 1
ATOM 693 O O . HIS A 1 90 ? -1.999 -0.357 2.209 1.00 97.69 90 HIS A O 1
ATOM 699 N N . ASN A 1 91 ? -0.794 -2.251 2.122 1.00 97.81 91 ASN A N 1
ATOM 700 C CA . ASN A 1 91 ? -0.387 -2.201 3.529 1.00 97.81 91 ASN A CA 1
ATOM 701 C C . ASN A 1 91 ? 0.481 -0.968 3.834 1.00 97.81 91 ASN A C 1
ATOM 703 O O . ASN A 1 91 ? 0.181 -0.218 4.758 1.00 97.81 91 ASN A O 1
ATOM 707 N N . LEU A 1 92 ? 1.509 -0.702 3.023 1.00 97.81 92 LEU A N 1
ATOM 708 C CA . LEU A 1 92 ? 2.378 0.464 3.211 1.00 97.81 92 LEU A CA 1
ATOM 709 C C . LEU A 1 92 ? 1.629 1.789 3.024 1.00 97.81 92 LEU A C 1
ATOM 711 O O . LEU A 1 92 ? 1.880 2.754 3.745 1.00 97.81 92 LEU A O 1
ATOM 715 N N . ARG A 1 93 ? 0.674 1.835 2.089 1.00 98.25 93 ARG A N 1
ATOM 716 C CA . ARG A 1 93 ? -0.226 2.981 1.938 1.00 98.25 93 ARG A CA 1
ATOM 717 C C . ARG A 1 93 ? -1.045 3.210 3.207 1.00 98.25 93 ARG A C 1
ATOM 719 O O . ARG A 1 93 ? -1.217 4.358 3.598 1.00 98.25 93 ARG A O 1
ATOM 726 N N . GLY A 1 94 ? -1.530 2.137 3.833 1.00 98.12 94 GLY A N 1
ATOM 727 C CA . GLY A 1 94 ? -2.210 2.190 5.124 1.00 98.12 94 GLY A CA 1
ATOM 728 C C . GLY A 1 94 ? -1.327 2.795 6.212 1.00 98.12 94 GLY A C 1
ATOM 729 O O . GLY A 1 94 ? -1.728 3.784 6.810 1.00 98.12 94 GLY A O 1
ATOM 730 N N . LEU A 1 95 ? -0.096 2.296 6.364 1.00 97.81 95 LEU A N 1
ATOM 731 C CA . LEU A 1 95 ? 0.877 2.804 7.345 1.00 97.81 95 LEU A CA 1
ATOM 732 C C . LEU A 1 95 ? 1.146 4.302 7.181 1.00 97.81 95 LEU A C 1
ATOM 734 O O . LEU A 1 95 ? 1.109 5.063 8.143 1.00 97.81 95 LEU A O 1
ATOM 738 N N . ALA A 1 96 ? 1.371 4.749 5.945 1.00 97.56 96 ALA A N 1
ATOM 739 C CA . ALA A 1 96 ? 1.627 6.159 5.678 1.00 97.56 96 ALA A CA 1
ATOM 740 C C . ALA A 1 96 ? 0.393 7.053 5.916 1.00 97.56 96 ALA A C 1
ATOM 742 O O . ALA A 1 96 ? 0.550 8.216 6.275 1.00 97.56 96 ALA A O 1
ATOM 743 N N . LEU A 1 97 ? -0.828 6.544 5.711 1.00 97.81 97 LEU A N 1
ATOM 744 C CA . LEU A 1 97 ? -2.064 7.271 6.033 1.00 97.81 97 LEU A CA 1
ATOM 745 C C . LEU A 1 97 ? -2.300 7.350 7.540 1.00 97.81 97 LEU A C 1
ATOM 747 O O . LEU A 1 97 ? -2.745 8.389 8.026 1.00 97.81 97 LEU A O 1
ATOM 751 N N . ASP A 1 98 ? -1.985 6.272 8.248 1.00 95.88 98 ASP A N 1
ATOM 752 C CA . ASP A 1 98 ? -2.127 6.156 9.693 1.00 95.88 98 ASP A CA 1
ATOM 753 C C . ASP A 1 98 ? -1.204 7.144 10.419 1.00 95.88 98 ASP A C 1
ATOM 755 O O . ASP A 1 98 ? -1.677 7.974 11.191 1.00 95.88 98 ASP A O 1
ATOM 759 N N . GLU A 1 99 ? 0.082 7.208 10.041 1.00 94.88 99 GLU A N 1
ATOM 760 C CA . GLU A 1 99 ? 1.007 8.231 10.565 1.00 94.88 99 GLU A CA 1
ATOM 761 C C . GLU A 1 99 ? 0.572 9.675 10.245 1.00 94.88 99 GLU A C 1
ATOM 763 O O . GLU A 1 99 ? 0.925 10.613 10.960 1.00 94.88 99 GLU A O 1
ATOM 768 N N . MET A 1 100 ? -0.206 9.880 9.178 1.00 94.88 100 MET A N 1
ATOM 769 C CA . MET A 1 100 ? -0.792 11.184 8.849 1.00 94.88 100 MET A CA 1
ATOM 770 C C . MET A 1 100 ? -2.104 11.480 9.598 1.00 94.88 100 MET A C 1
ATOM 772 O O . MET A 1 100 ? -2.694 12.541 9.378 1.00 94.88 100 MET A O 1
ATOM 776 N N . GLY A 1 101 ? -2.598 10.563 10.434 1.00 93.69 101 GLY A N 1
ATOM 777 C CA . GLY A 1 101 ? -3.873 10.681 11.147 1.00 93.69 101 GLY A CA 1
ATOM 778 C C . GLY A 1 101 ? -5.111 10.490 10.262 1.00 93.69 101 GLY A C 1
ATOM 779 O O . GLY A 1 101 ? -6.210 10.886 10.642 1.00 93.69 101 GLY A O 1
ATOM 780 N N . ARG A 1 102 ? -4.962 9.911 9.064 1.00 96.31 102 ARG A N 1
ATOM 781 C CA . ARG A 1 102 ? -6.062 9.623 8.120 1.00 96.31 102 ARG A CA 1
ATOM 782 C C . ARG A 1 102 ? -6.565 8.191 8.317 1.00 96.31 102 ARG A C 1
ATOM 784 O O . ARG A 1 102 ? -6.513 7.366 7.401 1.00 96.31 102 ARG A O 1
ATOM 791 N N . ILE A 1 103 ? -7.034 7.909 9.528 1.00 96.50 103 ILE A N 1
ATOM 792 C CA . ILE A 1 103 ? -7.265 6.554 10.049 1.00 96.50 103 ILE A CA 1
ATOM 793 C C . ILE A 1 103 ? -8.311 5.786 9.232 1.00 96.50 103 ILE A C 1
ATOM 795 O O . ILE A 1 103 ? -8.110 4.619 8.897 1.00 96.50 103 ILE A O 1
ATOM 799 N N . GLU A 1 104 ? -9.411 6.420 8.822 1.00 96.81 104 GLU A N 1
ATOM 800 C CA . GLU A 1 104 ? -10.450 5.746 8.034 1.00 96.81 104 GLU A CA 1
ATOM 801 C C . GLU A 1 104 ? -9.930 5.276 6.669 1.00 96.81 104 GLU A C 1
ATOM 803 O O . GLU A 1 104 ? -10.308 4.207 6.175 1.00 96.81 104 GLU A O 1
ATOM 808 N N . GLU A 1 105 ? -9.040 6.057 6.054 1.00 97.69 105 GLU A N 1
ATOM 809 C CA . GLU A 1 105 ? -8.409 5.693 4.787 1.00 97.69 105 GLU A CA 1
ATOM 810 C C . GLU A 1 105 ? -7.334 4.619 4.979 1.00 97.69 105 GLU A C 1
ATOM 812 O O . GLU A 1 105 ? -7.183 3.753 4.110 1.00 97.69 105 GLU A O 1
ATOM 817 N N . ALA A 1 106 ? -6.626 4.640 6.114 1.00 98.31 106 ALA A N 1
ATOM 818 C CA . ALA A 1 106 ? -5.678 3.598 6.493 1.00 98.31 106 ALA A CA 1
ATOM 819 C C . ALA A 1 106 ? -6.382 2.240 6.652 1.00 98.31 106 ALA A C 1
ATOM 821 O O . ALA A 1 106 ? -6.000 1.264 6.005 1.00 98.31 106 ALA A O 1
ATOM 822 N N . ILE A 1 107 ? -7.494 2.202 7.395 1.00 98.38 107 ILE A N 1
ATOM 823 C CA . ILE A 1 107 ? -8.346 1.013 7.573 1.00 98.38 107 ILE A CA 1
ATOM 824 C C . ILE A 1 107 ? -8.791 0.440 6.223 1.00 98.38 107 ILE A C 1
ATOM 826 O O . ILE A 1 107 ? -8.740 -0.774 6.003 1.00 98.38 107 ILE A O 1
ATOM 830 N N . ALA A 1 108 ? -9.226 1.296 5.293 1.00 98.19 108 ALA A N 1
ATOM 831 C CA . ALA A 1 108 ? -9.630 0.855 3.961 1.00 98.19 108 ALA A CA 1
ATOM 832 C C . ALA A 1 108 ? -8.469 0.193 3.195 1.00 98.19 108 ALA A C 1
ATOM 834 O O . ALA A 1 108 ? -8.672 -0.832 2.537 1.00 98.19 108 ALA A O 1
ATOM 835 N N . ALA A 1 109 ? -7.258 0.743 3.310 1.00 98.12 109 ALA A N 1
ATOM 836 C CA . ALA A 1 109 ? -6.061 0.203 2.677 1.00 98.12 109 ALA A CA 1
ATOM 837 C C . ALA A 1 109 ? -5.638 -1.143 3.296 1.00 98.12 109 ALA A C 1
ATOM 839 O O . ALA A 1 109 ? -5.445 -2.112 2.560 1.00 98.12 109 ALA A O 1
ATOM 840 N N . TYR A 1 110 ? -5.604 -1.265 4.628 1.00 98.44 110 TYR A N 1
ATOM 841 C CA . TYR A 1 110 ? -5.283 -2.531 5.301 1.00 98.44 110 TYR A CA 1
ATOM 842 C C . TYR A 1 110 ? -6.288 -3.638 4.976 1.00 98.44 110 TYR A C 1
ATOM 844 O O . TYR A 1 110 ? -5.902 -4.760 4.643 1.00 98.44 110 TYR A O 1
ATOM 852 N N . ARG A 1 111 ? -7.590 -3.325 4.976 1.00 98.31 111 ARG A N 1
ATOM 853 C CA . ARG A 1 111 ? -8.628 -4.281 4.559 1.00 98.31 111 ARG A CA 1
ATOM 854 C C . ARG A 1 111 ? -8.425 -4.738 3.120 1.00 98.31 111 ARG A C 1
ATOM 856 O O . ARG A 1 111 ? -8.617 -5.917 2.830 1.00 98.31 111 ARG A O 1
ATOM 863 N N . LYS A 1 112 ? -8.027 -3.837 2.216 1.00 96.62 112 LYS A N 1
ATOM 864 C CA . LYS A 1 112 ? -7.728 -4.208 0.830 1.00 96.62 112 LYS A CA 1
ATOM 865 C C . LYS A 1 112 ? -6.493 -5.106 0.736 1.00 96.62 112 LYS A C 1
ATOM 867 O O . LYS A 1 112 ? -6.539 -6.088 -0.002 1.00 96.62 112 LYS A O 1
ATOM 872 N N . ALA A 1 113 ? -5.445 -4.826 1.510 1.00 95.81 113 ALA A N 1
ATOM 873 C CA . ALA A 1 113 ? -4.262 -5.677 1.597 1.00 95.81 113 ALA A CA 1
ATOM 874 C C . ALA A 1 113 ? -4.624 -7.102 2.051 1.00 95.81 113 ALA A C 1
ATOM 876 O O . ALA A 1 113 ? -4.239 -8.064 1.393 1.00 95.81 113 ALA A O 1
ATOM 877 N N . LEU A 1 114 ? -5.452 -7.241 3.092 1.00 95.50 114 LEU A N 1
ATOM 878 C CA . LEU A 1 114 ? -5.912 -8.537 3.611 1.00 95.50 114 LEU A CA 1
ATOM 879 C C . LEU A 1 114 ? -6.886 -9.270 2.679 1.00 95.50 114 LEU A C 1
ATOM 881 O O . LEU A 1 114 ? -6.915 -10.496 2.662 1.00 95.50 114 LEU A O 1
ATOM 885 N N . GLN A 1 115 ? -7.683 -8.551 1.883 1.00 94.25 115 GLN A N 1
ATOM 886 C CA . GLN A 1 115 ? -8.500 -9.174 0.833 1.00 94.25 115 GLN A CA 1
ATOM 887 C C . GLN A 1 115 ? -7.639 -9.824 -0.256 1.00 94.25 115 GLN A C 1
ATOM 889 O O . GLN A 1 115 ? -8.036 -10.842 -0.816 1.00 94.25 115 GLN A O 1
ATOM 894 N N . LEU A 1 116 ? -6.494 -9.215 -0.578 1.00 86.50 116 LEU A N 1
ATOM 895 C CA . LEU A 1 116 ? -5.560 -9.701 -1.595 1.00 86.50 116 LEU A CA 1
ATOM 896 C C . LEU A 1 116 ? -4.632 -10.788 -1.042 1.00 86.50 116 LEU A C 1
ATOM 898 O O . LEU A 1 116 ? -4.376 -11.782 -1.716 1.00 86.50 116 LEU A O 1
ATOM 902 N N . ASN A 1 117 ? -4.153 -10.604 0.188 1.00 88.44 117 ASN A N 1
ATOM 903 C CA . ASN A 1 117 ? -3.321 -11.551 0.913 1.00 88.44 117 ASN A CA 1
ATOM 904 C C . ASN A 1 117 ? -3.802 -11.681 2.374 1.00 88.44 117 ASN A C 1
ATOM 906 O O . ASN A 1 117 ? -3.356 -10.922 3.238 1.00 88.44 117 ASN A O 1
ATOM 910 N N . PRO A 1 118 ? -4.678 -12.657 2.672 1.00 89.69 118 PRO A N 1
ATOM 911 C CA . PRO A 1 118 ? -5.184 -12.889 4.027 1.00 89.69 118 PRO A CA 1
ATOM 912 C C . PRO A 1 118 ? -4.107 -13.272 5.052 1.00 89.69 118 PRO A C 1
ATOM 914 O O . PRO A 1 118 ? -4.324 -13.105 6.252 1.00 89.69 118 PRO A O 1
ATOM 917 N N . ASP A 1 119 ? -2.954 -13.769 4.592 1.00 92.12 119 ASP A N 1
ATOM 918 C CA . ASP A 1 119 ? -1.838 -14.195 5.441 1.00 92.12 119 ASP A CA 1
ATOM 919 C C . ASP A 1 119 ? -0.869 -13.046 5.775 1.00 92.12 119 ASP A C 1
ATOM 921 O O . ASP A 1 119 ? 0.119 -13.254 6.485 1.00 92.12 119 ASP A O 1
ATOM 925 N N . LEU A 1 120 ? -1.138 -11.821 5.299 1.00 91.31 120 LEU A N 1
ATOM 926 C CA . LEU A 1 120 ? -0.331 -10.635 5.588 1.00 91.31 120 LEU A CA 1
ATOM 927 C C . LEU A 1 120 ? -0.534 -10.179 7.043 1.00 91.31 120 LEU A C 1
ATOM 929 O O . LEU A 1 120 ? -1.280 -9.246 7.335 1.00 91.31 120 LEU A O 1
ATOM 933 N N . GLY A 1 121 ? 0.133 -10.872 7.969 1.00 93.25 121 GLY A N 1
ATOM 934 C CA . GLY A 1 121 ? -0.044 -10.702 9.412 1.00 93.25 121 GLY A CA 1
ATOM 935 C C . GLY A 1 121 ? 0.179 -9.272 9.906 1.00 93.25 121 GLY A C 1
ATOM 936 O O . GLY A 1 121 ? -0.554 -8.824 10.783 1.00 93.25 121 GLY A O 1
ATOM 937 N N . GLU A 1 122 ? 1.124 -8.547 9.303 1.00 93.25 122 GLU A N 1
ATOM 938 C CA . GLU A 1 122 ? 1.375 -7.130 9.596 1.00 93.25 122 GLU A CA 1
ATOM 939 C C . GLU A 1 122 ? 0.139 -6.266 9.313 1.00 93.25 122 GLU A C 1
ATOM 941 O O . GLU A 1 122 ? -0.278 -5.501 10.174 1.00 93.25 122 GLU A O 1
ATOM 946 N N . ALA A 1 123 ? -0.516 -6.451 8.162 1.00 95.31 123 ALA A N 1
ATOM 947 C CA . ALA A 1 123 ? -1.713 -5.686 7.808 1.00 95.31 123 ALA A CA 1
ATOM 948 C C . ALA A 1 123 ? -2.892 -5.964 8.749 1.00 95.31 123 ALA A C 1
ATOM 950 O O . ALA A 1 123 ? -3.722 -5.085 8.964 1.00 95.31 123 ALA A O 1
ATOM 951 N N . ARG A 1 124 ? -2.976 -7.171 9.327 1.00 97.88 124 ARG A N 1
ATOM 952 C CA . ARG A 1 124 ? -3.997 -7.491 10.333 1.00 97.88 124 ARG A CA 1
ATOM 953 C C . ARG A 1 124 ? -3.747 -6.754 11.643 1.00 97.88 124 ARG A C 1
ATOM 955 O O . ARG A 1 124 ? -4.690 -6.184 12.172 1.00 97.88 124 ARG A O 1
ATOM 962 N N . ILE A 1 125 ? -2.505 -6.746 12.125 1.00 98.06 125 ILE A N 1
ATOM 963 C CA . ILE A 1 125 ? -2.132 -6.013 13.344 1.00 98.06 125 ILE A CA 1
ATOM 964 C C . ILE A 1 125 ? -2.412 -4.519 13.151 1.00 98.06 125 ILE A C 1
ATOM 966 O O . ILE A 1 125 ? -3.135 -3.927 13.942 1.00 98.06 125 ILE A O 1
ATOM 970 N N . ASN A 1 126 ? -1.949 -3.944 12.038 1.00 97.50 126 ASN A N 1
ATOM 971 C CA . ASN A 1 126 ? -2.158 -2.526 11.750 1.00 97.50 126 ASN A CA 1
ATOM 972 C C . ASN A 1 126 ? -3.649 -2.162 11.614 1.00 97.50 126 ASN A C 1
ATOM 974 O O . ASN A 1 126 ? -4.067 -1.080 12.014 1.00 97.50 126 ASN A O 1
ATOM 978 N N . LEU A 1 127 ? -4.469 -3.059 11.051 1.00 97.94 127 LEU A N 1
ATOM 979 C CA . LEU A 1 127 ? -5.917 -2.864 10.979 1.00 97.94 127 LEU A CA 1
ATOM 980 C C . LEU A 1 127 ? -6.561 -2.844 12.369 1.00 97.94 127 LEU A C 1
ATOM 982 O O . LEU A 1 127 ? -7.396 -1.983 12.627 1.00 97.94 127 LEU A O 1
ATOM 986 N N . GLU A 1 128 ? -6.197 -3.791 13.235 1.00 97.38 128 GLU A N 1
ATOM 987 C CA . GLU A 1 128 ? -6.715 -3.874 14.605 1.00 97.38 128 GLU A CA 1
ATOM 988 C C . GLU A 1 128 ? -6.371 -2.606 15.402 1.00 97.38 128 GLU A C 1
ATOM 990 O O . GLU A 1 128 ? -7.249 -2.042 16.061 1.00 97.38 128 GLU A O 1
ATOM 995 N N . ASP A 1 129 ? -5.133 -2.120 15.279 1.00 96.44 129 ASP A N 1
ATOM 996 C CA . ASP A 1 129 ? -4.669 -0.897 15.940 1.00 96.44 129 ASP A CA 1
ATOM 997 C C . ASP A 1 129 ? -5.429 0.342 15.435 1.00 96.44 129 ASP A C 1
ATOM 999 O O . ASP A 1 129 ? -5.990 1.098 16.234 1.00 96.44 129 ASP A O 1
ATOM 1003 N N . ALA A 1 130 ? -5.547 0.506 14.113 1.00 96.44 130 ALA A N 1
ATOM 1004 C CA . ALA A 1 130 ? -6.261 1.632 13.512 1.00 96.44 130 ALA A CA 1
ATOM 1005 C C . ALA A 1 130 ? -7.767 1.629 13.853 1.00 96.44 130 ALA A C 1
ATOM 1007 O O . ALA A 1 130 ? -8.363 2.677 14.110 1.00 96.44 130 ALA A O 1
ATOM 1008 N N . GLU A 1 131 ? -8.412 0.457 13.890 1.00 96.06 131 GLU A N 1
ATOM 1009 C CA . GLU A 1 131 ? -9.818 0.331 14.298 1.00 96.06 131 GLU A CA 1
ATOM 1010 C C . GLU A 1 131 ? -10.024 0.678 15.780 1.00 96.06 131 GLU A C 1
ATOM 1012 O O . GLU A 1 131 ? -11.016 1.331 16.127 1.00 96.06 131 GLU A O 1
ATOM 1017 N N . ALA A 1 132 ? -9.094 0.277 16.652 1.00 95.31 132 ALA A N 1
ATOM 1018 C CA . ALA A 1 132 ? -9.126 0.629 18.067 1.00 95.31 132 ALA A CA 1
ATOM 1019 C C . ALA A 1 132 ? -8.952 2.141 18.278 1.00 95.31 132 ALA A C 1
ATOM 1021 O O . ALA A 1 132 ? -9.683 2.739 19.076 1.00 95.31 132 ALA A O 1
ATOM 1022 N N . GLU A 1 133 ? -8.041 2.774 17.534 1.00 93.25 133 GLU A N 1
ATOM 1023 C CA . GLU A 1 133 ? -7.845 4.221 17.593 1.00 93.25 133 GLU A CA 1
ATOM 1024 C C . GLU A 1 133 ? -9.102 4.971 17.137 1.00 93.25 133 GLU A C 1
ATOM 1026 O O . GLU A 1 133 ? -9.610 5.821 17.875 1.00 93.25 133 GLU A O 1
ATOM 1031 N N . LEU A 1 134 ? -9.680 4.602 15.990 1.00 93.12 134 LEU A N 1
ATOM 1032 C CA . LEU A 1 134 ? -10.908 5.221 15.484 1.00 93.12 134 LEU A CA 1
ATOM 1033 C 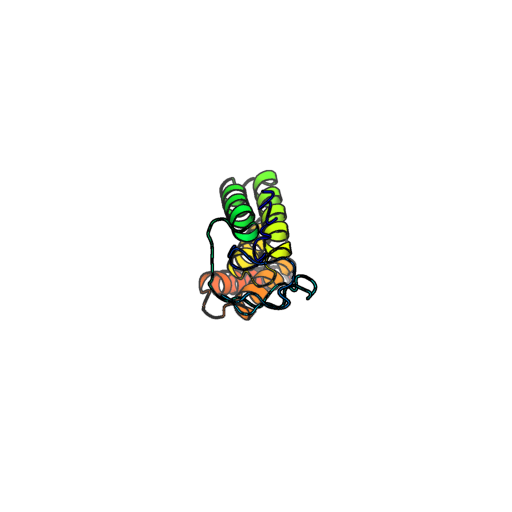C . LEU A 1 134 ? -12.074 5.099 16.481 1.00 93.12 134 LEU A C 1
ATOM 1035 O O . LEU A 1 134 ? -12.841 6.047 16.684 1.00 93.12 134 LEU A O 1
ATOM 1039 N N . ALA A 1 135 ? -12.202 3.941 17.136 1.00 91.56 135 ALA A N 1
ATOM 1040 C CA . ALA A 1 135 ? -13.210 3.720 18.167 1.00 91.56 135 ALA A CA 1
ATOM 1041 C C . ALA A 1 135 ? -12.991 4.622 19.393 1.00 91.56 135 ALA A C 1
ATOM 1043 O O . ALA A 1 135 ? -13.958 5.124 19.962 1.00 91.56 135 ALA A O 1
ATOM 1044 N N . SER A 1 136 ? -11.738 4.873 19.783 1.00 88.88 136 SER A N 1
ATOM 1045 C CA . SER A 1 136 ? -11.414 5.755 20.912 1.00 88.88 136 SER A CA 1
ATOM 1046 C C . SER A 1 136 ? -11.752 7.225 20.638 1.00 88.88 136 SER A C 1
ATOM 1048 O O . SER A 1 136 ? -12.249 7.915 21.525 1.00 88.88 136 SER A O 1
ATOM 1050 N N . GLN A 1 137 ? -11.584 7.685 19.395 1.00 82.56 137 GLN A N 1
ATOM 1051 C CA . GLN A 1 137 ? -11.899 9.059 18.983 1.00 82.56 137 GLN A CA 1
ATOM 1052 C C . GLN A 1 137 ? -13.408 9.334 18.888 1.00 82.56 137 GLN A C 1
ATOM 1054 O O . GLN A 1 137 ? -13.837 10.487 18.869 1.00 82.56 137 GLN A O 1
ATOM 1059 N N . SER A 1 138 ? -14.226 8.281 18.828 1.00 71.50 138 SER A N 1
ATOM 1060 C CA . SER A 1 138 ? -15.681 8.374 18.679 1.00 71.50 138 SER A CA 1
ATOM 1061 C C . SER A 1 138 ? -16.454 8.240 19.998 1.00 71.50 138 SER A C 1
ATOM 1063 O O . SER A 1 138 ? -17.683 8.348 19.992 1.00 71.50 138 SER A O 1
ATOM 1065 N N . VAL A 1 139 ? -15.768 8.089 21.139 1.00 65.88 139 VAL A N 1
ATOM 1066 C CA . VAL A 1 139 ? -16.387 8.179 22.470 1.00 65.88 139 VAL A CA 1
ATOM 1067 C C . VAL A 1 139 ? -16.257 9.618 22.986 1.00 65.88 139 VAL A C 1
ATOM 1069 O O . VAL A 1 139 ? -15.148 10.045 23.299 1.00 65.88 139 VAL A O 1
ATOM 1072 N N . PRO A 1 140 ? -17.352 10.394 23.109 1.00 57.31 140 PRO A N 1
ATOM 1073 C CA . PRO A 1 140 ? -17.277 11.668 23.804 1.00 57.31 140 PRO A CA 1
ATOM 1074 C C . PRO A 1 140 ? -17.010 11.399 25.288 1.00 57.31 140 PRO A C 1
ATOM 1076 O O . PRO A 1 140 ? -17.759 10.651 25.921 1.00 57.31 140 PRO A O 1
ATOM 1079 N N . GLU A 1 141 ? -15.947 11.995 25.835 1.00 57.19 141 GLU A N 1
ATOM 1080 C CA . GLU A 1 141 ? -15.743 12.073 27.285 1.00 57.19 141 GLU A CA 1
ATOM 1081 C C . GLU A 1 141 ? -17.014 12.663 27.929 1.00 57.19 141 GLU A C 1
ATOM 1083 O O . GLU A 1 141 ? -17.489 13.727 27.520 1.00 57.19 141 GLU A O 1
ATOM 1088 N N . LEU A 1 142 ? -17.605 11.921 28.875 1.00 50.59 142 LEU A N 1
ATOM 1089 C CA . LEU A 1 142 ? -18.810 12.299 29.630 1.00 50.59 142 LEU A CA 1
ATOM 1090 C C . LEU A 1 142 ? -18.486 13.255 30.781 1.00 50.59 142 LEU A C 1
ATOM 1092 O O . LEU A 1 142 ? -17.495 12.989 31.499 1.00 50.59 142 LEU A O 1
#

Sequence (142 aa):
MLDGFFSLRCPDCGEKIKEEERYCPHCGIDLDAPIAPTERGPGDNENSPARQHFKAAQKGYEITTEAGLRDALINCDLALQYDPNFADAHNLRGLALDEMGRIEEAIAAYRKALQLNPDLGEARINLEDAEAELASQSVPEL

Radius of gyration: 20.16 Å; chains: 1; bounding box: 39×34×77 Å

Foldseek 3Di:
DCPPQPFDADPPPRHTDHPPDQADPPPGDGPPDDPDLDPDDDPDPCPQLLNVLCVQLVQLVVVLDPRSLVSNLVSLVRSCVNHVLPLVSLQSNLVSCVSVVVLVSSLVSLVSSCVSPVPPVSSVVSNVVSVVVVVVVPDPDD